Protein AF-A0A7R9B6N9-F1 (afdb_monomer_lite)

InterPro domains:
  IPR001611 Leucine-rich repeat [PF13855] (3-59)
  IPR001611 Leucine-rich repeat [PS51450] (25-46)
  IPR003591 Leucine-rich repeat, typical subtype [SM00369] (23-45)
  IPR003591 Leucine-rich repeat, typical subtype [SM00369] (46-69)
  IPR032675 Leucine-rich repeat domain superfamily [G3DSA:3.80.10.10] (3-130)
  IPR050328 Multifunctional Developmental and Immune Receptor [PTHR24373] (4-128)

Organism: Timema shepardi (NCBI:txid629360)

pLDDT: mean 91.37, std 6.56, range [52.19, 98.38]

Secondary structure (DSSP, 8-state):
--EEEE--SS--S---GGGGTT-TTEEEEE--SS--SS--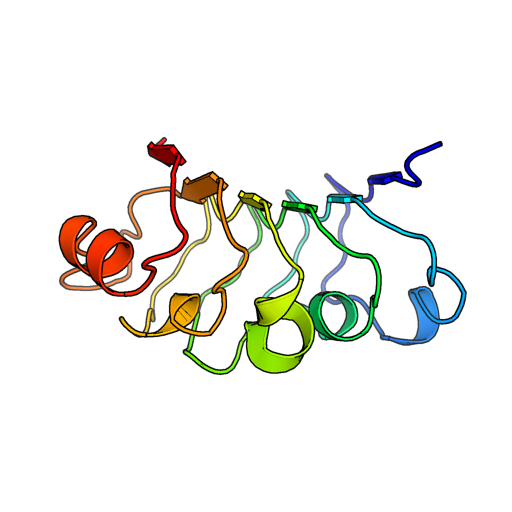THHHH-TT--EEE-TT----EE-TTTTTTTTTT-SEEEETT---SEE-TTTTTT-TT--EEEE---TTSTT--HHHHHHH-TT--EEEE-

Foldseek 3Di:
DAAEDEPAQEADCADDLVVCPPVQRHAYYEHAHYADQAQHCNLLPRPNHAEYEHAHYQHAEADLCRNQSNQCRYQYYEHAHHQHLYYDLLRNLSNQNHAEYEYEPNPNHPPDDVVSNCVSHVNYNYYHYD

Radius of gyration: 13.69 Å; chains: 1; bounding box: 29×33×34 Å

Sequence (130 aa):
MTMSLDLSHNYFPDMPLEMTVNMTSLRRLDLSYNELSTVPMVAQSLPQLRELSLAGNPITSLTNTTMIGGAQRLKELDIRQLPLNFFETGAFSKMTSLRTLHLSPFKGVRHFNIPQVILSNSGLRQLHVE

Structure (mmCIF, N/CA/C/O backbone):
data_AF-A0A7R9B6N9-F1
#
_entry.id   AF-A0A7R9B6N9-F1
#
loop_
_atom_site.group_PDB
_atom_site.id
_atom_site.type_symbol
_atom_site.label_atom_id
_atom_site.label_alt_id
_atom_site.label_comp_id
_atom_site.label_asym_id
_atom_site.label_entity_id
_atom_site.label_seq_id
_atom_site.pdbx_PDB_ins_code
_atom_site.Cartn_x
_atom_site.Cartn_y
_atom_site.Cartn_z
_atom_site.occupancy
_atom_site.B_iso_or_equiv
_atom_site.auth_seq_id
_atom_site.auth_comp_id
_atom_site.auth_asym_id
_atom_site.auth_atom_id
_atom_site.pdbx_PDB_model_num
ATOM 1 N N . MET A 1 1 ? -19.802 11.394 -10.158 1.00 52.19 1 MET A N 1
ATOM 2 C CA . MET A 1 1 ? -19.067 10.390 -10.960 1.00 52.19 1 MET A CA 1
ATOM 3 C C . MET A 1 1 ? -17.765 10.056 -10.242 1.00 52.19 1 MET A C 1
ATOM 5 O O . MET A 1 1 ? -17.073 10.974 -9.821 1.00 52.19 1 MET A O 1
ATOM 9 N N . THR A 1 2 ? -17.462 8.779 -10.008 1.00 66.75 2 THR A N 1
ATOM 10 C CA . THR A 1 2 ? -16.191 8.337 -9.404 1.00 66.75 2 THR A CA 1
ATOM 11 C C . THR A 1 2 ? -15.172 8.073 -10.508 1.00 66.75 2 THR A C 1
ATOM 13 O O . THR A 1 2 ? -15.338 7.123 -11.269 1.00 66.75 2 THR A O 1
ATOM 16 N N . MET A 1 3 ? -14.132 8.903 -10.608 1.00 91.69 3 MET A N 1
ATOM 17 C CA . MET A 1 3 ? -13.071 8.712 -11.599 1.00 91.69 3 MET A CA 1
ATOM 18 C C . MET A 1 3 ? -12.208 7.512 -11.193 1.00 91.69 3 MET A C 1
ATOM 20 O O . MET A 1 3 ? -11.703 7.464 -10.068 1.00 91.69 3 MET A O 1
ATOM 24 N N . SER A 1 4 ? -12.111 6.534 -12.090 1.00 95.12 4 SER A N 1
ATOM 25 C CA . SER A 1 4 ? -11.375 5.280 -11.902 1.00 95.12 4 SER A CA 1
ATOM 26 C C . SER A 1 4 ? -10.409 5.117 -13.064 1.00 95.12 4 SER A C 1
ATOM 28 O O . SER A 1 4 ? -10.766 5.466 -14.188 1.00 95.12 4 SER A O 1
ATOM 30 N N . LEU A 1 5 ? -9.215 4.613 -12.784 1.00 94.12 5 LEU A N 1
ATOM 31 C CA . LEU A 1 5 ? -8.198 4.324 -13.780 1.00 94.12 5 LEU A CA 1
ATOM 32 C C . LEU A 1 5 ? -7.720 2.895 -13.560 1.00 94.12 5 LEU A C 1
ATOM 34 O O . LEU A 1 5 ? -7.313 2.544 -12.453 1.00 94.12 5 LEU A O 1
ATOM 38 N N . ASP A 1 6 ? -7.799 2.107 -14.620 1.00 96.19 6 ASP A N 1
ATOM 39 C CA . ASP A 1 6 ? -7.331 0.732 -14.664 1.00 96.19 6 ASP A CA 1
ATOM 40 C C . ASP A 1 6 ? -6.068 0.682 -15.525 1.00 96.19 6 ASP A C 1
ATOM 42 O O . ASP A 1 6 ? -6.092 1.062 -16.698 1.00 96.19 6 ASP A O 1
ATOM 46 N N . LEU A 1 7 ? -4.960 0.292 -14.903 1.00 95.19 7 LEU A N 1
ATOM 47 C CA . LEU A 1 7 ? -3.666 0.034 -15.532 1.00 95.19 7 LEU A CA 1
ATOM 48 C C . LEU A 1 7 ? -3.195 -1.391 -15.210 1.00 95.19 7 LEU A C 1
ATOM 50 O O . LEU A 1 7 ? -1.998 -1.682 -15.293 1.00 95.19 7 LEU A O 1
ATOM 54 N N . SER A 1 8 ? -4.113 -2.273 -14.815 1.00 97.62 8 SER A N 1
ATOM 55 C CA . SER A 1 8 ? -3.792 -3.656 -14.490 1.00 97.62 8 SER A CA 1
ATOM 56 C C . SER A 1 8 ? -3.270 -4.421 -15.709 1.00 97.62 8 SER A C 1
ATOM 58 O O . SER A 1 8 ? -3.529 -4.037 -16.852 1.00 97.62 8 SER A O 1
ATOM 60 N N . HIS A 1 9 ? -2.514 -5.496 -15.473 1.00 97.75 9 HIS A N 1
ATOM 61 C CA . HIS A 1 9 ? -1.995 -6.378 -16.529 1.00 97.75 9 HIS A CA 1
ATOM 62 C C . HIS A 1 9 ? -1.136 -5.659 -17.581 1.00 97.75 9 HIS A C 1
ATOM 64 O O . HIS A 1 9 ? -1.247 -5.914 -18.782 1.00 97.75 9 HIS A O 1
ATOM 70 N N . ASN A 1 10 ? -0.266 -4.763 -17.123 1.00 95.56 10 ASN A N 1
ATOM 71 C CA . ASN A 1 10 ? 0.744 -4.116 -17.955 1.00 95.56 10 ASN A CA 1
ATOM 72 C C . ASN A 1 10 ? 2.154 -4.522 -17.489 1.00 95.56 10 ASN A C 1
ATOM 74 O O . ASN A 1 10 ? 2.330 -5.410 -16.660 1.00 95.56 10 ASN A O 1
ATOM 78 N N . TYR A 1 11 ? 3.173 -3.878 -18.054 1.00 94.00 11 TYR A N 1
ATOM 79 C CA . TYR A 1 11 ? 4.584 -4.143 -17.762 1.00 94.00 11 TYR A CA 1
ATOM 80 C C . TYR A 1 11 ? 5.246 -2.941 -17.087 1.00 94.00 11 TYR A C 1
ATOM 82 O O . TYR A 1 11 ? 6.387 -2.613 -17.397 1.00 94.00 11 TYR A O 1
ATOM 90 N N . PHE A 1 12 ? 4.519 -2.203 -16.239 1.00 91.44 12 PHE A N 1
ATOM 91 C CA . PHE A 1 12 ? 5.089 -1.027 -15.580 1.00 91.44 12 PHE A CA 1
ATOM 92 C C . PHE A 1 12 ? 6.079 -1.460 -14.485 1.00 91.44 12 PHE A C 1
ATOM 94 O O . PHE A 1 12 ? 5.639 -2.052 -13.496 1.00 91.44 12 PHE A O 1
ATOM 101 N N . PRO A 1 13 ? 7.389 -1.154 -14.610 1.00 90.38 13 PRO A N 1
ATOM 102 C CA . PRO A 1 13 ? 8.358 -1.434 -13.549 1.00 90.38 13 PRO A CA 1
ATOM 103 C C . PRO A 1 13 ? 8.276 -0.403 -12.411 1.00 90.38 13 PRO A C 1
ATOM 105 O O . PRO A 1 13 ? 8.682 -0.675 -11.281 1.00 90.38 13 PRO A O 1
ATOM 108 N N . ASP A 1 14 ? 7.752 0.785 -12.720 1.00 88.06 14 ASP A N 1
ATOM 109 C CA . ASP A 1 14 ? 7.478 1.885 -11.801 1.00 88.06 14 ASP A CA 1
ATOM 110 C C . ASP A 1 14 ? 6.374 2.787 -12.389 1.00 88.06 14 ASP A C 1
ATOM 112 O O . ASP A 1 14 ? 6.049 2.703 -13.578 1.00 88.06 14 ASP A O 1
ATOM 116 N N . MET A 1 15 ? 5.816 3.672 -11.564 1.00 84.75 15 MET A N 1
ATOM 117 C CA . MET A 1 15 ? 4.914 4.741 -11.979 1.00 84.75 15 MET A CA 1
ATOM 118 C C . MET A 1 15 ? 5.452 6.115 -11.562 1.00 84.75 15 MET A C 1
ATOM 120 O O . MET A 1 15 ? 5.250 6.531 -10.412 1.00 84.75 15 MET A O 1
ATOM 124 N N . PRO A 1 16 ? 6.085 6.854 -12.491 1.00 80.19 16 PRO A N 1
ATOM 125 C CA . PRO A 1 16 ? 6.591 8.191 -12.215 1.00 80.19 16 PRO A CA 1
ATOM 126 C C . PRO A 1 16 ? 5.461 9.167 -11.852 1.00 80.19 16 PRO A C 1
ATOM 128 O O . PRO A 1 16 ? 4.340 9.087 -12.368 1.00 80.19 16 PRO A O 1
ATOM 131 N N . LEU A 1 17 ? 5.756 10.115 -10.957 1.00 80.19 17 LEU A N 1
ATOM 132 C CA . LEU A 1 17 ? 4.785 11.090 -10.438 1.00 80.19 17 LEU A CA 1
ATOM 133 C C . LEU A 1 17 ? 4.128 11.910 -11.557 1.00 80.19 17 LEU A C 1
ATOM 135 O O . LEU A 1 17 ? 2.940 12.237 -11.479 1.00 80.19 17 LEU A O 1
ATOM 139 N N . GLU A 1 18 ? 4.889 12.188 -12.614 1.00 83.12 18 GLU A N 1
ATOM 140 C CA . GLU A 1 18 ? 4.503 12.960 -13.790 1.00 83.12 18 GLU A CA 1
ATOM 141 C C . GLU A 1 18 ? 3.257 12.388 -14.477 1.00 83.12 18 GLU A C 1
ATOM 143 O O . GLU A 1 18 ? 2.418 13.151 -14.957 1.00 83.12 18 GLU A O 1
ATOM 148 N N . MET A 1 19 ? 3.069 11.061 -14.451 1.00 77.44 19 MET A N 1
ATOM 149 C CA . MET A 1 19 ? 1.900 10.404 -15.052 1.00 77.44 19 MET A CA 1
ATOM 150 C C . MET A 1 19 ? 0.580 10.801 -14.387 1.00 77.44 19 MET A C 1
ATOM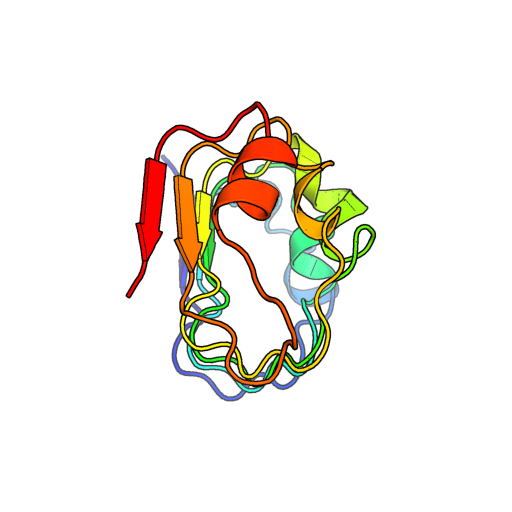 152 O O . MET A 1 19 ? -0.486 10.593 -14.960 1.00 77.44 19 MET A O 1
ATOM 156 N N . THR A 1 20 ? 0.629 11.380 -13.186 1.00 76.50 20 THR A N 1
ATOM 157 C CA . THR A 1 20 ? -0.562 11.617 -12.357 1.00 76.50 20 THR A CA 1
ATOM 158 C C . THR A 1 20 ? -0.787 13.058 -11.948 1.00 76.50 20 THR A C 1
ATOM 160 O O . THR A 1 20 ? -1.750 13.345 -11.236 1.00 76.50 20 THR A O 1
ATOM 163 N N . VAL A 1 21 ? 0.023 13.982 -12.471 1.00 79.75 21 VAL A N 1
ATOM 164 C CA . VAL A 1 21 ? -0.052 15.426 -12.186 1.00 79.75 21 VAL A CA 1
ATOM 165 C C . VAL A 1 21 ? -1.473 15.977 -12.364 1.00 79.75 21 VAL A C 1
ATOM 167 O O . VAL A 1 21 ? -1.921 16.804 -11.574 1.00 79.75 21 VAL A O 1
ATOM 170 N N . ASN A 1 22 ? -2.226 15.451 -13.335 1.00 83.38 22 ASN A N 1
ATOM 171 C CA . ASN A 1 22 ? -3.587 15.901 -13.640 1.00 83.38 22 ASN A CA 1
ATOM 172 C C . ASN A 1 22 ? -4.694 14.968 -13.118 1.00 83.38 22 ASN A C 1
ATOM 174 O O . ASN A 1 22 ? -5.877 15.234 -13.317 1.00 83.38 22 ASN A O 1
ATOM 178 N N . MET A 1 23 ? -4.349 13.890 -12.413 1.00 88.31 23 MET A N 1
ATOM 179 C CA . MET A 1 23 ? -5.304 12.895 -11.906 1.00 88.31 23 MET A CA 1
ATOM 180 C C . MET A 1 23 ? -5.864 13.270 -10.522 1.00 88.31 23 MET A C 1
ATOM 182 O O . MET A 1 23 ? -6.176 12.414 -9.697 1.00 88.31 23 MET A O 1
ATOM 186 N N . THR A 1 24 ? -6.036 14.565 -10.245 1.00 89.06 24 THR A N 1
ATOM 187 C CA . THR A 1 24 ? -6.393 15.091 -8.911 1.00 89.06 24 THR A CA 1
ATOM 188 C C . THR A 1 24 ? -7.767 14.642 -8.404 1.00 89.06 24 THR A C 1
ATOM 190 O O . THR A 1 24 ? -8.010 14.634 -7.197 1.00 89.06 24 THR A O 1
ATOM 193 N N . SER A 1 25 ? -8.661 14.240 -9.310 1.00 93.06 25 SER A N 1
ATOM 194 C CA . SER A 1 25 ? -10.003 13.730 -8.992 1.00 93.06 25 SER A CA 1
ATOM 195 C C . SER A 1 25 ? -10.092 12.199 -8.948 1.00 93.06 25 SER A C 1
ATOM 197 O O . SER A 1 25 ? -11.176 11.664 -8.692 1.00 93.06 25 SER A O 1
ATOM 199 N N . LEU A 1 26 ? -8.984 11.488 -9.197 1.00 94.12 26 LEU A N 1
ATOM 200 C CA . LEU A 1 26 ? -8.957 10.030 -9.235 1.00 94.12 26 LEU A CA 1
ATOM 201 C C . LEU A 1 26 ? -9.268 9.440 -7.856 1.00 94.12 26 LEU A C 1
ATOM 203 O O . LEU A 1 26 ? -8.674 9.826 -6.849 1.00 94.12 26 LEU A O 1
ATOM 207 N N . ARG A 1 27 ? -10.222 8.505 -7.813 1.00 96.12 27 ARG A N 1
ATOM 208 C CA . ARG A 1 27 ? -10.664 7.831 -6.581 1.00 96.12 27 ARG A CA 1
ATOM 209 C C . ARG A 1 27 ? -10.245 6.373 -6.521 1.00 96.12 27 ARG A C 1
ATOM 211 O O . ARG A 1 27 ? -10.062 5.870 -5.415 1.00 96.12 27 ARG A O 1
ATOM 218 N N . ARG A 1 28 ? -10.091 5.725 -7.675 1.00 96.69 28 ARG A N 1
ATOM 219 C CA . ARG A 1 28 ? -9.689 4.323 -7.781 1.00 96.69 28 ARG A CA 1
ATOM 220 C C . ARG A 1 28 ? -8.553 4.178 -8.772 1.00 96.69 28 ARG A C 1
ATOM 222 O O . ARG A 1 28 ? -8.644 4.738 -9.866 1.00 96.69 28 ARG A O 1
ATOM 229 N N . LEU A 1 29 ? -7.527 3.446 -8.367 1.00 95.50 29 LEU A N 1
ATOM 230 C CA . LEU A 1 29 ? -6.372 3.130 -9.189 1.00 95.50 29 LEU A CA 1
ATOM 231 C C . LEU A 1 29 ? -6.091 1.632 -9.089 1.00 95.50 29 LEU A C 1
ATOM 233 O O . LEU A 1 29 ? -5.807 1.134 -7.999 1.00 95.50 29 LEU A O 1
ATOM 237 N N . ASP A 1 30 ? -6.171 0.934 -10.216 1.00 97.38 30 ASP A N 1
ATOM 238 C CA . ASP A 1 30 ? -5.779 -0.470 -10.308 1.00 97.38 30 ASP A CA 1
ATOM 239 C C . ASP A 1 30 ? -4.418 -0.589 -10.997 1.00 97.38 30 ASP A C 1
ATOM 241 O O . ASP A 1 30 ? -4.282 -0.215 -12.161 1.00 97.38 30 ASP A O 1
ATOM 245 N N . LEU A 1 31 ? -3.415 -1.066 -10.256 1.00 96.81 31 LEU A N 1
ATOM 246 C CA . LEU A 1 31 ? -2.060 -1.355 -10.737 1.00 96.81 31 LEU A CA 1
ATOM 247 C C . LEU A 1 31 ? -1.729 -2.843 -10.633 1.00 96.81 31 LEU A C 1
ATOM 249 O O . LEU A 1 31 ? -0.553 -3.214 -10.658 1.00 96.81 31 LEU A O 1
ATOM 253 N N . SER A 1 32 ? -2.729 -3.702 -10.451 1.00 98.38 32 SER A N 1
ATOM 254 C CA . SER A 1 32 ? -2.498 -5.130 -10.263 1.00 98.38 32 SER A CA 1
ATOM 255 C C . SER A 1 32 ? -1.817 -5.771 -11.472 1.00 98.38 32 SER A C 1
ATOM 257 O O . SER A 1 32 ? -1.942 -5.304 -12.602 1.00 98.38 32 SER A O 1
ATOM 259 N N . TYR A 1 33 ? -1.061 -6.838 -11.227 1.00 98.12 33 TYR A N 1
ATOM 260 C CA . TYR A 1 33 ? -0.363 -7.608 -12.255 1.00 98.12 33 TYR A CA 1
ATOM 261 C C . TYR A 1 33 ? 0.511 -6.731 -13.169 1.00 98.12 33 TYR A C 1
ATOM 263 O O . TYR A 1 33 ? 0.395 -6.778 -14.390 1.00 98.12 33 TYR A O 1
ATOM 271 N N . ASN A 1 34 ? 1.365 -5.913 -12.552 1.00 97.56 34 ASN A N 1
ATOM 272 C CA . ASN A 1 34 ? 2.443 -5.170 -13.202 1.00 97.56 34 ASN A CA 1
ATOM 273 C C . ASN A 1 34 ? 3.812 -5.690 -12.714 1.00 97.56 34 ASN A C 1
ATOM 275 O O . ASN A 1 34 ? 3.904 -6.732 -12.062 1.00 97.56 34 ASN A O 1
ATOM 279 N N . GLU A 1 35 ? 4.891 -4.963 -13.011 1.00 97.38 35 GLU A N 1
ATOM 280 C CA . GLU A 1 35 ? 6.260 -5.296 -12.599 1.00 97.38 35 GLU A CA 1
ATOM 281 C C . GLU A 1 35 ? 6.762 -4.403 -11.447 1.00 97.38 35 GLU A C 1
ATOM 283 O O . GLU A 1 35 ? 7.967 -4.223 -11.257 1.00 97.38 35 GLU A O 1
ATOM 288 N N . LEU A 1 36 ? 5.847 -3.849 -10.641 1.00 96.38 36 LEU A N 1
ATOM 289 C CA . LEU A 1 36 ? 6.190 -2.936 -9.551 1.00 96.38 36 LEU A CA 1
ATOM 290 C C . LEU A 1 36 ? 6.962 -3.672 -8.447 1.00 96.38 36 LEU A C 1
ATOM 292 O O . LEU A 1 36 ? 6.413 -4.486 -7.706 1.00 96.38 36 LEU A O 1
ATOM 296 N N . SER A 1 37 ? 8.247 -3.360 -8.301 1.00 94.75 37 SER A N 1
ATOM 297 C CA . SER A 1 37 ? 9.099 -3.923 -7.237 1.00 94.75 37 SER A CA 1
ATOM 298 C C . SER A 1 37 ? 8.913 -3.237 -5.876 1.00 94.75 37 SER A C 1
ATOM 300 O O . SER A 1 37 ? 9.275 -3.784 -4.830 1.00 94.75 37 SER A O 1
ATOM 302 N N . THR A 1 38 ? 8.326 -2.039 -5.875 1.00 93.00 38 THR A N 1
ATOM 303 C CA . THR A 1 38 ? 7.978 -1.257 -4.684 1.00 93.00 38 THR A CA 1
ATOM 304 C C . THR A 1 38 ? 6.617 -0.593 -4.878 1.00 93.00 38 THR A C 1
ATOM 306 O O . THR A 1 38 ? 6.094 -0.547 -5.990 1.00 93.00 38 THR A O 1
ATOM 309 N N . VAL A 1 39 ? 6.017 -0.082 -3.800 1.00 92.44 39 VAL A N 1
ATOM 310 C CA . VAL A 1 39 ? 4.787 0.707 -3.932 1.00 92.44 39 VAL A CA 1
ATOM 311 C C . VAL A 1 39 ? 5.127 2.068 -4.546 1.00 92.44 39 VAL A C 1
ATOM 313 O O . VAL A 1 39 ? 5.905 2.813 -3.943 1.00 92.44 39 VAL A O 1
ATOM 316 N N . PRO A 1 40 ? 4.549 2.427 -5.703 1.00 89.75 40 PRO A N 1
ATOM 317 C CA . PRO A 1 40 ? 4.965 3.623 -6.414 1.00 89.75 40 PRO A CA 1
ATOM 318 C C . PRO A 1 40 ? 4.534 4.901 -5.686 1.00 89.75 40 PRO A C 1
ATOM 320 O O . PRO A 1 40 ? 3.462 4.977 -5.075 1.00 89.75 40 PRO A O 1
ATOM 323 N N . MET A 1 41 ? 5.354 5.950 -5.800 1.00 85.06 41 MET A N 1
ATOM 324 C CA . MET A 1 41 ? 5.133 7.250 -5.144 1.00 85.06 41 MET A CA 1
ATOM 325 C C . MET A 1 41 ? 3.790 7.895 -5.513 1.00 85.06 41 MET A C 1
ATOM 327 O O . MET A 1 41 ? 3.215 8.638 -4.718 1.00 85.06 41 MET A O 1
ATOM 331 N N . VAL A 1 42 ? 3.248 7.570 -6.686 1.00 84.50 42 VAL A N 1
ATOM 332 C CA . VAL A 1 42 ? 1.911 7.983 -7.134 1.00 84.50 42 VAL A CA 1
ATOM 333 C C . VAL A 1 42 ? 0.796 7.667 -6.131 1.00 84.50 42 VAL A C 1
ATOM 335 O O . VAL A 1 42 ? -0.109 8.476 -5.917 1.00 84.50 42 VAL A O 1
ATOM 338 N N . ALA A 1 43 ? 0.872 6.520 -5.449 1.00 83.81 43 ALA A N 1
ATOM 339 C CA . ALA A 1 43 ? -0.117 6.125 -4.449 1.00 83.81 43 ALA A CA 1
ATOM 340 C C . ALA A 1 43 ? -0.149 7.093 -3.250 1.00 83.81 43 ALA A C 1
ATOM 342 O O . ALA A 1 43 ? -1.111 7.116 -2.478 1.00 83.81 43 ALA A O 1
ATOM 343 N N . GLN A 1 44 ? 0.897 7.912 -3.102 1.00 85.12 44 GLN A N 1
ATOM 344 C CA . GLN A 1 44 ? 1.049 8.913 -2.056 1.00 85.12 44 GLN A CA 1
ATOM 345 C C . GLN A 1 44 ? 0.666 10.330 -2.510 1.00 85.12 44 GLN A C 1
ATOM 347 O O . GLN A 1 44 ? 0.336 11.158 -1.660 1.00 85.12 44 GLN A O 1
ATOM 35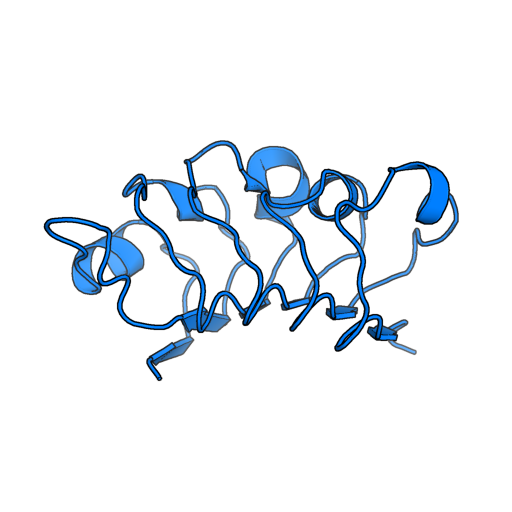2 N N . SER A 1 45 ? 0.690 10.620 -3.817 1.00 86.56 45 SER A N 1
ATOM 353 C CA . SER A 1 45 ? 0.470 11.967 -4.367 1.00 86.56 45 SER A CA 1
ATOM 354 C C . SER A 1 45 ? -0.984 12.256 -4.750 1.00 86.56 45 SER A C 1
ATOM 356 O O . SER A 1 45 ? -1.375 13.421 -4.820 1.00 86.56 45 SER A O 1
ATOM 358 N N . LEU A 1 46 ? -1.808 11.225 -4.962 1.00 91.44 46 LEU A N 1
ATOM 359 C CA . LEU A 1 46 ? -3.198 11.367 -5.403 1.00 91.44 46 LEU A CA 1
ATOM 360 C C . LEU A 1 46 ? -4.141 11.767 -4.242 1.00 91.44 46 LEU A C 1
ATOM 362 O O . LEU A 1 46 ? -4.478 10.939 -3.389 1.00 91.44 46 LEU A O 1
ATOM 366 N N . PRO A 1 47 ? -4.649 13.016 -4.193 1.00 91.25 47 PRO A N 1
ATOM 367 C CA . PRO A 1 47 ? -5.311 13.553 -2.998 1.00 91.25 47 PRO A CA 1
ATOM 368 C C . PRO A 1 47 ? -6.705 12.956 -2.741 1.00 91.25 47 PRO A C 1
ATOM 370 O O . PRO A 1 47 ? -7.182 12.919 -1.599 1.00 91.25 47 PRO A O 1
ATOM 373 N N . GLN A 1 48 ? -7.376 12.487 -3.793 1.00 93.94 48 GLN A N 1
ATOM 374 C CA . GLN A 1 48 ? -8.725 11.925 -3.721 1.00 93.94 48 GLN A CA 1
ATOM 375 C C . GLN A 1 48 ? -8.752 10.397 -3.785 1.00 93.94 48 GLN A C 1
ATOM 377 O O . GLN A 1 48 ? -9.844 9.831 -3.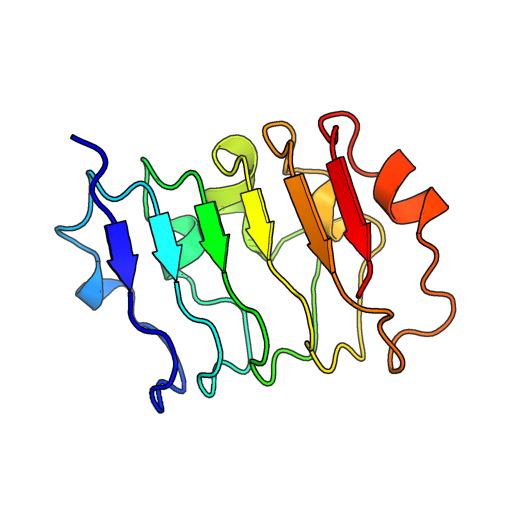710 1.00 93.94 48 GLN A O 1
ATOM 382 N N . LEU A 1 49 ? -7.592 9.731 -3.844 1.00 94.81 49 LEU A N 1
ATOM 383 C CA . LEU A 1 49 ? -7.525 8.276 -3.929 1.00 94.81 49 LEU A CA 1
ATOM 384 C C . LEU A 1 49 ? -8.170 7.638 -2.692 1.00 94.81 49 LEU A C 1
ATOM 386 O O . LEU A 1 49 ? -7.976 8.089 -1.555 1.00 94.81 49 LEU A O 1
ATOM 390 N N . ARG A 1 50 ? -9.007 6.628 -2.924 1.00 96.81 50 ARG A N 1
ATOM 391 C CA . ARG A 1 50 ? -9.739 5.875 -1.898 1.00 96.81 50 ARG A CA 1
ATOM 392 C C . ARG A 1 50 ? -9.531 4.375 -2.034 1.00 96.81 50 ARG A C 1
ATOM 394 O O . ARG A 1 50 ? -9.573 3.703 -1.011 1.00 96.81 50 ARG A O 1
ATOM 401 N N . GLU A 1 51 ? -9.297 3.881 -3.239 1.00 97.62 51 GLU A N 1
ATOM 402 C CA . GLU A 1 51 ? -9.138 2.454 -3.506 1.00 97.62 51 GLU A CA 1
ATOM 403 C C . GLU A 1 51 ? -7.889 2.259 -4.364 1.00 97.62 51 GLU A C 1
ATOM 405 O O . GLU A 1 51 ? -7.693 2.978 -5.351 1.00 97.62 51 GLU A O 1
ATOM 410 N N . LEU A 1 52 ? -7.034 1.331 -3.945 1.00 97.06 52 LEU A N 1
ATOM 411 C CA . LEU A 1 52 ? -5.783 1.004 -4.615 1.00 97.06 52 LEU A CA 1
ATOM 412 C C . LEU A 1 52 ? -5.621 -0.511 -4.683 1.00 97.06 52 LEU A C 1
ATOM 414 O O . LEU A 1 52 ? -5.675 -1.175 -3.647 1.00 97.06 52 LEU A O 1
ATOM 418 N N . SER A 1 53 ? -5.352 -1.028 -5.877 1.00 98.00 53 SER A N 1
ATOM 419 C CA . SER A 1 53 ? -4.929 -2.413 -6.066 1.00 98.00 53 SER A CA 1
ATOM 420 C C . SER A 1 53 ? -3.474 -2.474 -6.515 1.00 98.00 53 SER A C 1
ATOM 422 O O . SER A 1 53 ? -3.075 -1.794 -7.457 1.00 98.00 53 SER A O 1
ATOM 424 N N . LEU A 1 54 ? -2.683 -3.279 -5.809 1.00 97.50 54 LEU A N 1
ATOM 425 C CA . LEU A 1 54 ? -1.287 -3.607 -6.105 1.00 97.50 54 LEU A CA 1
ATOM 426 C C . LEU A 1 54 ? -1.103 -5.120 -6.269 1.00 97.50 54 LEU A C 1
ATOM 428 O O . LEU A 1 54 ? 0.032 -5.594 -6.313 1.00 97.50 54 LEU A O 1
ATOM 432 N N . ALA A 1 55 ? -2.196 -5.883 -6.325 1.00 98.19 55 ALA A N 1
ATOM 433 C CA . ALA A 1 55 ? -2.152 -7.336 -6.305 1.00 98.19 55 ALA A CA 1
ATOM 434 C C . ALA A 1 55 ? -1.254 -7.909 -7.411 1.00 98.19 55 ALA A C 1
ATOM 436 O O . ALA A 1 55 ? -1.178 -7.353 -8.502 1.00 98.19 55 ALA A O 1
ATOM 437 N N . GLY A 1 56 ? -0.558 -9.011 -7.136 1.00 97.50 56 GLY A N 1
ATOM 438 C CA . GLY A 1 56 ? 0.236 -9.714 -8.151 1.00 97.50 56 GLY A CA 1
ATOM 439 C C . GLY A 1 56 ? 1.454 -8.947 -8.686 1.00 97.50 56 GLY A C 1
ATOM 440 O O . GLY A 1 56 ? 1.980 -9.313 -9.732 1.00 97.50 56 GLY A O 1
ATOM 441 N N . ASN A 1 57 ? 1.911 -7.899 -7.996 1.00 98.19 57 ASN A N 1
ATOM 442 C CA . ASN A 1 57 ? 3.174 -7.224 -8.303 1.00 98.19 57 ASN A CA 1
ATOM 443 C C . ASN A 1 57 ? 4.357 -7.857 -7.548 1.00 98.19 57 ASN A C 1
ATOM 445 O O . ASN A 1 57 ? 4.171 -8.378 -6.445 1.00 98.19 57 ASN A O 1
ATOM 449 N N . PRO A 1 58 ? 5.598 -7.754 -8.058 1.00 97.12 58 PRO A N 1
ATOM 450 C CA . PRO A 1 58 ? 6.801 -8.276 -7.406 1.00 97.12 58 PR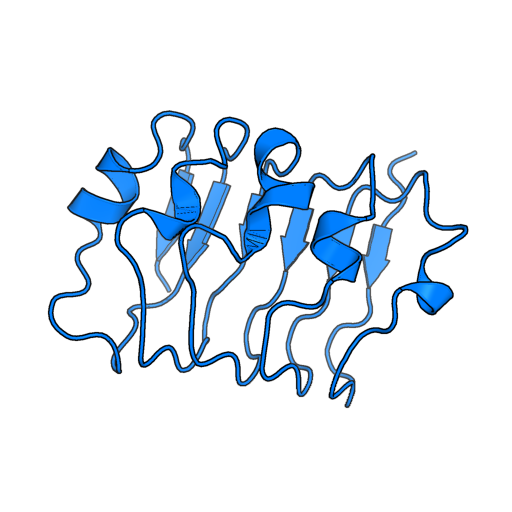O A CA 1
ATOM 451 C C . PRO A 1 58 ? 7.286 -7.429 -6.207 1.00 97.12 58 PRO A C 1
ATOM 453 O O . PRO A 1 58 ? 8.487 -7.326 -5.953 1.00 97.12 58 PRO A O 1
ATOM 456 N N . ILE A 1 59 ? 6.372 -6.838 -5.433 1.00 96.75 59 ILE A N 1
ATOM 457 C CA . ILE A 1 59 ? 6.702 -6.054 -4.238 1.00 96.75 59 ILE A CA 1
ATOM 458 C C . ILE A 1 59 ? 7.166 -7.000 -3.135 1.00 96.75 59 ILE A C 1
ATOM 460 O O . ILE A 1 59 ? 6.459 -7.934 -2.760 1.00 96.75 59 ILE A O 1
ATOM 464 N N . THR A 1 60 ? 8.351 -6.739 -2.584 1.00 96.12 60 THR A N 1
ATOM 465 C CA . THR A 1 60 ? 9.001 -7.631 -1.606 1.00 96.12 60 THR A CA 1
ATOM 466 C C . THR A 1 60 ? 9.022 -7.088 -0.175 1.00 96.12 60 THR A C 1
ATOM 468 O O . THR A 1 60 ? 9.357 -7.830 0.754 1.00 96.12 60 THR A O 1
ATOM 471 N N . SER A 1 61 ? 8.649 -5.821 0.027 1.00 94.69 61 SER A N 1
ATOM 472 C CA . SER A 1 61 ? 8.694 -5.157 1.332 1.00 94.69 61 SER A CA 1
ATOM 473 C C . SER A 1 61 ? 7.535 -4.184 1.540 1.00 94.69 61 SER A C 1
ATOM 475 O O . SER A 1 61 ? 7.248 -3.370 0.663 1.00 94.69 61 SER A O 1
ATOM 477 N N . LEU A 1 62 ? 6.915 -4.231 2.724 1.00 93.88 62 LEU A N 1
ATOM 478 C CA . LEU A 1 62 ? 6.009 -3.194 3.231 1.00 93.88 62 LEU A CA 1
ATOM 479 C C . LEU A 1 62 ? 6.459 -2.740 4.628 1.00 93.88 62 LEU A C 1
ATOM 481 O O . LEU A 1 62 ? 6.629 -3.554 5.537 1.00 93.88 62 LEU A O 1
ATOM 485 N N . THR A 1 63 ? 6.615 -1.432 4.805 1.00 92.88 63 THR A N 1
ATOM 486 C CA . THR A 1 63 ? 7.027 -0.775 6.053 1.00 92.88 63 THR A CA 1
ATOM 487 C C . THR A 1 63 ? 5.949 0.194 6.536 1.00 92.88 63 THR A C 1
ATOM 489 O O . THR A 1 63 ? 4.994 0.507 5.821 1.00 92.88 63 THR A O 1
ATOM 492 N N . ASN A 1 64 ? 6.113 0.738 7.741 1.00 88.75 64 ASN A N 1
ATOM 493 C CA . ASN A 1 64 ? 5.253 1.799 8.274 1.00 88.75 64 ASN A CA 1
ATOM 494 C C . ASN A 1 64 ? 5.325 3.129 7.484 1.00 88.75 64 ASN A C 1
ATOM 496 O O . ASN A 1 64 ? 4.468 3.998 7.670 1.00 88.75 64 ASN A O 1
ATOM 500 N N . THR A 1 65 ? 6.308 3.286 6.587 1.00 89.56 65 THR A N 1
ATOM 501 C CA . THR A 1 65 ? 6.492 4.467 5.731 1.00 89.56 65 THR A CA 1
ATOM 502 C C . THR A 1 65 ? 6.003 4.273 4.301 1.00 89.56 65 THR A C 1
ATOM 504 O O . THR A 1 65 ? 5.743 5.275 3.638 1.00 89.56 65 THR A O 1
ATOM 507 N N . THR A 1 66 ? 5.813 3.034 3.828 1.00 89.12 66 THR A N 1
ATOM 508 C CA . THR A 1 66 ? 5.479 2.732 2.423 1.00 89.12 66 THR A CA 1
ATOM 509 C C . THR A 1 66 ? 4.289 3.534 1.889 1.00 89.12 66 THR A C 1
ATOM 511 O O . THR A 1 66 ? 4.297 3.963 0.740 1.00 89.12 66 THR A O 1
ATOM 514 N N . MET A 1 67 ? 3.278 3.770 2.730 1.00 86.75 67 MET A N 1
ATOM 515 C CA . MET A 1 67 ? 2.034 4.444 2.345 1.00 86.75 67 MET A CA 1
ATOM 516 C C . MET A 1 67 ? 1.827 5.796 3.027 1.00 86.75 67 MET A C 1
ATOM 518 O O . MET A 1 67 ? 0.719 6.326 2.975 1.00 86.75 67 MET A O 1
ATOM 522 N N . ILE A 1 68 ? 2.841 6.376 3.679 1.00 85.06 68 ILE A N 1
ATOM 523 C CA . ILE A 1 68 ? 2.642 7.500 4.609 1.00 85.06 68 ILE A CA 1
ATOM 524 C C . ILE A 1 68 ? 1.916 8.700 3.980 1.00 85.06 68 ILE A C 1
ATOM 526 O O . ILE A 1 68 ? 1.009 9.255 4.605 1.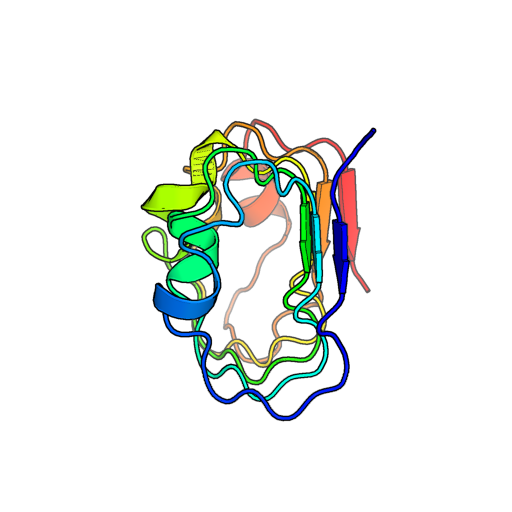00 85.06 68 ILE A O 1
ATOM 530 N N . GLY A 1 69 ? 2.225 9.050 2.726 1.00 84.12 69 GLY A N 1
ATOM 531 C CA . GLY A 1 69 ? 1.552 10.145 2.028 1.00 84.12 69 GLY A CA 1
ATOM 532 C C . GLY A 1 69 ? 0.114 9.827 1.601 1.00 84.12 69 GLY A C 1
ATOM 533 O O . GLY A 1 69 ? -0.704 10.732 1.520 1.00 84.12 69 GLY A O 1
ATOM 534 N N . GLY A 1 70 ? -0.264 8.563 1.402 1.00 83.44 70 GLY A N 1
ATOM 535 C CA . GLY A 1 70 ? -1.630 8.161 1.023 1.00 83.44 70 GLY A CA 1
ATOM 536 C C . GLY A 1 70 ? -2.493 7.657 2.189 1.00 83.44 70 GLY A C 1
ATOM 537 O O . GLY A 1 70 ? -3.720 7.587 2.084 1.00 83.44 70 GLY A O 1
ATOM 538 N N . ALA A 1 71 ? -1.872 7.321 3.320 1.00 86.00 71 ALA A N 1
ATOM 539 C CA . ALA A 1 71 ? -2.441 6.433 4.330 1.00 86.00 71 ALA A CA 1
ATOM 540 C C . ALA A 1 71 ? -3.771 6.918 4.928 1.00 86.00 71 ALA A C 1
ATOM 542 O O . ALA A 1 71 ? -4.707 6.139 5.085 1.00 86.00 71 ALA A O 1
ATOM 543 N N . GLN A 1 72 ? -3.897 8.213 5.220 1.00 90.06 72 GLN A N 1
ATOM 544 C CA . GLN A 1 72 ? -5.089 8.778 5.872 1.00 90.06 72 GLN A CA 1
ATOM 545 C C . GLN A 1 72 ? -6.325 8.840 4.953 1.00 90.06 72 GLN A C 1
ATOM 547 O O . GLN A 1 72 ? -7.418 9.183 5.405 1.00 90.06 72 GLN A O 1
ATOM 552 N N . ARG A 1 73 ? -6.170 8.547 3.658 1.00 93.75 73 ARG A N 1
ATOM 553 C CA . ARG A 1 73 ? -7.197 8.728 2.621 1.00 93.75 73 ARG A CA 1
ATOM 554 C C . ARG A 1 73 ? -7.777 7.409 2.124 1.00 93.75 73 ARG A C 1
ATOM 556 O O . ARG A 1 73 ? -8.979 7.347 1.854 1.00 93.75 73 ARG A O 1
ATOM 563 N N . LEU A 1 74 ? -6.933 6.389 1.992 1.00 95.44 74 LEU A N 1
ATOM 564 C CA . LEU A 1 74 ? -7.329 5.086 1.471 1.00 95.44 74 LEU A CA 1
ATOM 565 C C . LEU A 1 74 ? -8.358 4.414 2.380 1.00 95.44 74 LEU A C 1
ATOM 567 O O . LEU A 1 74 ? -8.249 4.437 3.604 1.00 95.44 74 LEU A O 1
ATOM 571 N N . LYS A 1 75 ? -9.370 3.835 1.742 1.00 97.00 75 LYS A N 1
ATOM 572 C CA . LYS A 1 75 ? -10.463 3.069 2.343 1.00 97.00 75 LYS A CA 1
ATOM 573 C C . LYS A 1 75 ? -10.379 1.597 1.973 1.00 97.00 75 LYS A C 1
ATOM 575 O O . LYS A 1 75 ? -10.786 0.767 2.782 1.00 97.00 75 LYS A O 1
ATOM 580 N N . GLU A 1 76 ? -9.827 1.296 0.805 1.00 97.88 76 GLU A N 1
ATOM 581 C CA . GLU A 1 76 ? -9.630 -0.062 0.321 1.00 97.88 76 GLU A CA 1
ATOM 582 C C . GLU A 1 76 ? -8.221 -0.232 -0.238 1.00 97.88 76 GLU A C 1
ATOM 584 O O . GLU A 1 76 ? -7.716 0.643 -0.950 1.00 97.88 76 GLU A O 1
ATOM 589 N N . LEU A 1 77 ? -7.588 -1.342 0.132 1.00 96.88 77 LEU A N 1
ATOM 590 C CA . LEU A 1 77 ? -6.269 -1.730 -0.341 1.00 96.88 77 LEU A CA 1
ATOM 591 C C . LEU A 1 77 ? -6.284 -3.217 -0.694 1.00 96.88 77 LEU A C 1
ATOM 593 O O . LEU A 1 77 ? -6.662 -4.043 0.138 1.00 96.88 77 LEU A O 1
ATOM 597 N N . ASP A 1 78 ? -5.827 -3.541 -1.898 1.00 98.19 78 ASP A N 1
ATOM 598 C CA . ASP A 1 78 ? -5.565 -4.912 -2.322 1.00 98.19 78 ASP A CA 1
ATOM 599 C C . ASP A 1 78 ? -4.064 -5.132 -2.526 1.00 98.19 78 ASP A C 1
ATOM 601 O O . ASP A 1 78 ? -3.420 -4.483 -3.351 1.00 98.19 78 ASP A O 1
ATOM 605 N N . ILE A 1 79 ? -3.512 -6.037 -1.724 1.00 96.44 79 ILE A N 1
ATOM 606 C CA . ILE A 1 79 ? -2.107 -6.459 -1.723 1.00 96.44 79 ILE A CA 1
ATOM 607 C C . ILE A 1 79 ? -2.003 -7.989 -1.751 1.00 96.44 79 ILE A C 1
ATOM 609 O O . ILE A 1 79 ? -1.064 -8.581 -1.207 1.00 96.44 79 ILE A O 1
ATOM 613 N N . ARG A 1 80 ? -2.998 -8.659 -2.341 1.00 97.44 80 ARG A N 1
ATOM 614 C CA . ARG A 1 80 ? -2.936 -10.102 -2.579 1.00 97.44 80 ARG A CA 1
ATOM 615 C C . ARG A 1 80 ? -1.758 -10.450 -3.482 1.00 97.44 80 ARG A C 1
ATOM 617 O O . ARG A 1 80 ? -1.308 -9.653 -4.302 1.00 97.44 80 ARG A O 1
ATOM 624 N N . GLN A 1 81 ? -1.256 -11.671 -3.332 1.00 96.19 81 GLN A N 1
ATOM 625 C CA . GLN A 1 81 ? -0.210 -12.230 -4.194 1.00 96.19 81 GLN A CA 1
ATOM 626 C C . GLN A 1 81 ? 1.091 -11.402 -4.279 1.00 96.19 81 GLN A C 1
ATOM 628 O O . GLN A 1 81 ? 1.823 -11.508 -5.259 1.00 96.19 81 GLN A O 1
ATOM 633 N N . LEU A 1 82 ? 1.417 -10.613 -3.251 1.00 96.31 82 LEU A N 1
ATOM 634 C CA . LEU A 1 82 ? 2.732 -9.981 -3.151 1.00 96.31 82 LEU A CA 1
ATOM 635 C C . LEU A 1 82 ? 3.766 -10.972 -2.584 1.00 96.31 82 LEU A C 1
ATOM 637 O O . LEU A 1 82 ? 3.512 -11.578 -1.535 1.00 96.31 82 LEU A O 1
ATOM 641 N N . PRO A 1 83 ? 4.953 -11.121 -3.201 1.00 96.00 83 PRO A N 1
ATOM 642 C CA . PRO A 1 83 ? 6.036 -11.960 -2.693 1.00 96.00 83 PRO A CA 1
ATOM 643 C C . PRO A 1 83 ? 6.805 -11.262 -1.555 1.00 96.00 83 PRO A C 1
ATOM 645 O O . PRO A 1 83 ? 8.029 -11.125 -1.598 1.00 96.00 83 PRO A O 1
ATOM 648 N N . LEU A 1 84 ? 6.089 -10.799 -0.523 1.00 94.94 84 LEU A N 1
ATOM 649 C CA . LEU A 1 84 ? 6.699 -10.101 0.606 1.00 94.94 84 LEU A CA 1
ATOM 650 C C . LEU A 1 84 ? 7.666 -11.021 1.357 1.00 94.94 84 LEU A C 1
ATOM 652 O O . LEU A 1 84 ? 7.296 -12.102 1.819 1.00 94.94 84 LEU A O 1
ATOM 656 N N . ASN A 1 85 ? 8.893 -10.533 1.522 1.00 93.94 85 ASN A N 1
ATOM 657 C CA . ASN A 1 85 ? 9.933 -11.114 2.370 1.00 93.94 85 ASN A CA 1
ATOM 658 C C . ASN A 1 85 ? 10.141 -10.284 3.642 1.00 93.94 85 ASN A C 1
ATOM 660 O O . ASN A 1 85 ? 10.636 -10.785 4.649 1.00 93.94 85 ASN A O 1
ATOM 664 N N . PHE A 1 86 ? 9.741 -9.012 3.603 1.00 93.88 86 PHE A N 1
ATOM 665 C CA . PHE A 1 86 ? 9.774 -8.108 4.739 1.00 93.88 86 PHE A CA 1
ATOM 666 C C . PHE A 1 86 ? 8.407 -7.453 4.938 1.00 93.88 86 PHE A C 1
ATOM 668 O O . PHE A 1 86 ? 7.800 -6.933 4.004 1.00 93.88 86 PHE A O 1
ATOM 675 N N . PHE A 1 87 ? 7.923 -7.473 6.173 1.00 93.25 87 PHE A N 1
ATOM 676 C CA . PHE A 1 87 ? 6.683 -6.818 6.559 1.00 93.25 87 PHE A CA 1
ATOM 677 C C . PHE A 1 87 ? 6.841 -6.276 7.971 1.00 93.25 87 PHE A C 1
ATOM 679 O O . PHE A 1 87 ? 7.073 -7.029 8.918 1.00 93.25 87 PHE A O 1
ATOM 686 N N . GLU A 1 88 ? 6.721 -4.964 8.113 1.00 91.38 88 GLU A N 1
ATOM 687 C CA . GLU A 1 88 ? 6.694 -4.333 9.421 1.00 91.38 88 GLU A CA 1
ATOM 688 C C . GLU A 1 88 ? 5.277 -4.403 9.999 1.00 91.38 88 GLU A C 1
ATOM 690 O O . GLU A 1 88 ? 4.317 -3.984 9.356 1.00 91.38 88 GLU A O 1
ATOM 695 N N . THR A 1 89 ? 5.130 -4.858 11.246 1.00 82.62 89 THR A N 1
ATOM 696 C CA . THR A 1 89 ? 3.822 -4.984 11.919 1.00 82.62 89 THR A CA 1
ATOM 697 C C . THR A 1 89 ? 2.991 -3.694 11.869 1.00 82.62 89 THR A C 1
ATOM 699 O O . THR A 1 89 ? 1.762 -3.732 11.784 1.00 82.62 89 THR A O 1
ATOM 702 N N . GLY A 1 90 ? 3.666 -2.540 11.885 1.00 87.75 90 GLY A N 1
ATOM 703 C CA . GLY A 1 90 ? 3.068 -1.210 11.813 1.00 87.75 90 GLY A CA 1
ATOM 704 C C . GLY A 1 90 ? 2.749 -0.693 10.405 1.00 87.75 90 GLY A C 1
ATOM 705 O O . GLY A 1 90 ? 2.336 0.464 10.308 1.00 87.75 90 GLY A O 1
ATOM 706 N N . ALA A 1 91 ? 2.908 -1.491 9.340 1.00 91.00 91 ALA A N 1
ATOM 707 C CA . ALA A 1 91 ? 2.731 -1.065 7.943 1.00 91.00 91 ALA A CA 1
ATOM 708 C C . ALA A 1 91 ? 1.384 -0.370 7.676 1.00 91.00 91 ALA A C 1
ATOM 710 O O . ALA A 1 91 ? 1.311 0.607 6.934 1.00 91.00 91 ALA A O 1
ATOM 711 N N . PHE A 1 92 ? 0.322 -0.812 8.354 1.00 91.69 92 PHE A N 1
ATOM 712 C CA . PHE A 1 92 ? -1.026 -0.256 8.199 1.00 91.69 92 PHE A CA 1
ATOM 713 C C . PHE A 1 92 ? -1.439 0.705 9.318 1.00 91.69 92 PHE A C 1
ATOM 715 O O . PHE A 1 92 ? -2.546 1.241 9.280 1.00 91.69 92 PHE A O 1
ATOM 722 N N . SER A 1 93 ? -0.572 0.968 10.300 1.00 91.06 93 SER A N 1
ATOM 723 C CA . SER A 1 93 ? -0.921 1.753 11.498 1.00 91.06 93 SER A CA 1
ATOM 724 C C . SER A 1 93 ? -1.313 3.198 11.208 1.00 91.06 93 SER A C 1
ATOM 726 O O . SER A 1 93 ? -2.142 3.787 11.900 1.00 91.06 93 SER A O 1
ATOM 728 N N . LYS A 1 94 ? -0.756 3.777 10.140 1.00 91.69 94 LYS A N 1
ATOM 729 C CA . LYS A 1 94 ? -1.104 5.123 9.676 1.00 91.69 94 LYS A CA 1
ATOM 730 C C . LYS A 1 94 ? -2.336 5.141 8.773 1.00 91.69 94 LYS A C 1
ATOM 732 O O . LYS A 1 94 ? -2.801 6.225 8.435 1.00 91.69 94 LYS A O 1
ATOM 737 N N . MET A 1 95 ? -2.882 3.992 8.377 1.00 92.75 95 MET A N 1
ATOM 738 C CA . MET A 1 95 ? -4.025 3.900 7.465 1.00 92.75 95 MET A CA 1
ATOM 739 C C . MET A 1 95 ? -5.364 3.915 8.219 1.00 92.75 95 MET A C 1
ATOM 741 O O . MET A 1 95 ? -6.186 3.016 8.083 1.00 92.75 95 MET A O 1
ATOM 745 N N . THR A 1 96 ? -5.599 4.938 9.040 1.00 92.12 96 THR A N 1
ATOM 746 C CA . THR A 1 96 ? -6.769 5.058 9.944 1.00 92.12 96 THR A CA 1
ATOM 747 C C . THR A 1 96 ? -8.126 5.101 9.219 1.00 92.12 96 THR A C 1
ATOM 749 O O . THR A 1 96 ? -9.172 4.788 9.800 1.00 92.12 96 THR A O 1
ATOM 752 N N . SER A 1 97 ? -8.126 5.465 7.935 1.00 95.12 97 SER A N 1
ATOM 753 C CA . SER A 1 97 ? -9.312 5.468 7.069 1.00 95.12 97 SER A CA 1
ATOM 754 C C . SER A 1 97 ? -9.575 4.135 6.371 1.00 95.12 97 SER A C 1
ATOM 756 O O . SER A 1 97 ? -10.663 3.981 5.812 1.00 95.12 97 SER A O 1
ATOM 758 N N . LEU A 1 98 ? -8.637 3.182 6.427 1.00 95.81 98 LEU A N 1
ATOM 759 C CA . LEU A 1 98 ? -8.777 1.877 5.787 1.00 95.81 98 LEU A CA 1
ATOM 760 C C . LEU A 1 98 ? -9.964 1.134 6.402 1.00 95.81 98 LEU A C 1
ATOM 762 O O . LEU A 1 98 ? -10.171 1.169 7.614 1.00 95.81 98 LEU A O 1
ATOM 766 N N . ARG A 1 99 ? -10.792 0.525 5.558 1.00 97.44 99 ARG A N 1
ATOM 767 C CA . ARG A 1 99 ? -12.000 -0.220 5.939 1.00 97.44 99 ARG A CA 1
ATOM 768 C C . ARG A 1 99 ? -11.954 -1.637 5.402 1.00 97.44 99 ARG A C 1
ATOM 770 O O . ARG A 1 99 ? -12.343 -2.542 6.133 1.00 97.44 99 ARG A O 1
ATOM 777 N N . THR A 1 100 ? -11.434 -1.804 4.194 1.00 98.06 100 THR A N 1
ATOM 778 C CA . THR A 1 100 ? -11.331 -3.092 3.516 1.00 98.06 100 THR A CA 1
ATOM 779 C C . THR A 1 100 ? -9.877 -3.359 3.156 1.00 98.06 100 THR A C 1
ATOM 781 O O . THR A 1 100 ? -9.210 -2.502 2.575 1.00 98.06 100 THR A O 1
ATOM 784 N N . LEU A 1 101 ? -9.381 -4.535 3.528 1.00 97.06 101 LEU A N 1
ATOM 785 C CA . LEU A 1 101 ? -8.050 -5.012 3.170 1.00 97.06 101 LEU A CA 1
ATOM 786 C C . LEU A 1 101 ? -8.173 -6.395 2.543 1.00 97.06 101 LEU A C 1
ATOM 788 O O . LEU A 1 101 ? -8.750 -7.297 3.150 1.00 97.06 101 LEU A O 1
ATOM 792 N N . HIS A 1 102 ? -7.602 -6.552 1.355 1.00 97.81 102 HIS A N 1
ATOM 793 C CA . HIS A 1 102 ? -7.421 -7.845 0.706 1.00 97.81 102 HIS A CA 1
ATOM 794 C C . HIS A 1 102 ? -5.939 -8.200 0.765 1.00 97.81 102 HIS A C 1
ATOM 796 O O . HIS A 1 102 ? -5.092 -7.405 0.352 1.00 97.81 102 HIS A O 1
ATOM 802 N N . LEU A 1 103 ? -5.606 -9.366 1.313 1.00 95.00 103 LEU A N 1
ATOM 803 C CA . LEU A 1 103 ? -4.225 -9.835 1.401 1.00 95.00 103 LEU A CA 1
ATOM 804 C C . LEU A 1 103 ? -4.137 -11.347 1.231 1.00 95.00 103 LEU A C 1
ATOM 806 O O . LEU A 1 103 ? -5.096 -12.069 1.482 1.00 95.00 103 LEU A O 1
ATOM 810 N N . SER A 1 104 ? -2.952 -11.818 0.862 1.00 93.25 104 SER A N 1
ATOM 811 C CA . SER A 1 104 ? -2.613 -13.241 0.869 1.00 93.25 104 SER A CA 1
ATOM 812 C C . SER A 1 104 ? -1.646 -13.536 2.016 1.00 93.25 104 SER A C 1
ATOM 814 O O . SER A 1 104 ? -0.925 -12.635 2.452 1.00 93.25 104 SER A O 1
ATOM 816 N N . PRO A 1 105 ? -1.558 -14.782 2.509 1.00 88.69 105 PRO A N 1
ATOM 817 C CA . PRO A 1 105 ? -0.513 -15.161 3.452 1.00 88.69 105 PRO A CA 1
ATOM 818 C C . PRO A 1 105 ? 0.888 -14.888 2.879 1.00 88.69 105 PRO A C 1
ATOM 820 O O . PRO A 1 105 ? 1.291 -15.476 1.872 1.00 88.69 105 PRO A O 1
ATOM 823 N N . PHE A 1 106 ? 1.657 -14.017 3.535 1.00 89.12 106 PHE A N 1
ATOM 824 C CA . PHE A 1 106 ? 3.008 -13.661 3.098 1.00 89.12 106 PHE A CA 1
ATOM 825 C C . PHE A 1 106 ? 4.012 -14.756 3.475 1.00 89.12 106 PHE A C 1
ATOM 827 O O . PHE A 1 106 ? 4.610 -14.733 4.549 1.00 89.12 106 PHE A O 1
ATOM 834 N N . LYS A 1 107 ? 4.209 -15.731 2.582 1.00 86.62 107 LYS A N 1
ATOM 835 C CA . LYS A 1 107 ? 5.078 -16.901 2.824 1.00 86.62 107 LYS A CA 1
ATOM 836 C C . LYS A 1 107 ? 6.542 -16.540 3.115 1.00 86.62 107 LYS A C 1
ATOM 838 O O . LYS A 1 107 ? 7.212 -17.291 3.818 1.00 86.62 107 LYS A O 1
ATOM 843 N N . GLY A 1 108 ? 7.035 -15.418 2.583 1.00 89.31 108 GLY A N 1
ATOM 844 C CA . GLY A 1 108 ? 8.402 -14.937 2.812 1.00 89.31 108 GLY A CA 1
ATOM 845 C C . GLY A 1 108 ? 8.591 -14.205 4.145 1.00 89.31 108 GLY A C 1
ATOM 846 O O . GLY A 1 108 ? 9.723 -14.041 4.600 1.00 89.31 108 GLY A O 1
ATOM 847 N N . VAL A 1 109 ? 7.504 -13.805 4.813 1.00 90.88 109 VAL A N 1
ATOM 848 C CA . VAL A 1 109 ? 7.547 -13.091 6.093 1.00 90.88 109 VAL A CA 1
ATOM 849 C C . VAL A 1 109 ? 7.462 -14.093 7.237 1.00 90.88 109 VAL A C 1
ATOM 851 O O . VAL A 1 109 ? 6.422 -14.700 7.506 1.00 90.88 109 VAL A O 1
ATOM 854 N N . ARG A 1 110 ? 8.562 -14.234 7.978 1.00 85.56 110 ARG A N 1
ATOM 855 C CA . ARG A 1 110 ? 8.577 -15.045 9.201 1.00 85.56 110 ARG A CA 1
ATOM 856 C C . ARG A 1 110 ? 7.635 -14.436 10.240 1.00 85.56 110 ARG A C 1
ATOM 858 O O . ARG A 1 110 ? 7.695 -13.239 10.499 1.00 85.56 110 ARG A O 1
ATOM 865 N N . HIS A 1 111 ? 6.815 -15.278 10.867 1.00 82.31 111 HIS A N 1
ATOM 866 C CA . HIS A 1 111 ? 5.848 -14.879 11.899 1.00 82.31 111 HIS A CA 1
ATOM 867 C C . HIS A 1 111 ? 4.771 -13.893 11.423 1.00 82.31 111 HIS A C 1
ATOM 869 O O . HIS A 1 111 ? 4.226 -13.144 12.236 1.00 82.31 111 HIS A O 1
ATOM 875 N N . PHE A 1 112 ? 4.434 -13.896 10.127 1.00 86.56 112 PHE A N 1
ATOM 876 C CA . PHE A 1 112 ? 3.259 -13.169 9.661 1.00 86.56 112 PHE A CA 1
ATOM 877 C C . PHE A 1 112 ? 2.016 -13.627 10.434 1.00 86.56 112 PHE A C 1
ATOM 879 O O . PHE A 1 112 ? 1.717 -14.819 10.510 1.00 86.56 112 PHE A O 1
ATOM 886 N N . ASN A 1 113 ? 1.317 -12.672 11.043 1.00 87.25 113 ASN A N 1
ATOM 887 C CA . ASN A 1 113 ? 0.241 -12.948 11.982 1.00 87.25 113 ASN A CA 1
ATOM 888 C C . ASN A 1 113 ? -0.935 -12.003 11.724 1.00 87.25 113 ASN A C 1
ATOM 890 O O . ASN A 1 113 ? -0.850 -10.799 11.971 1.00 87.25 113 ASN A O 1
ATOM 894 N N . ILE A 1 114 ? -2.048 -12.562 11.253 1.00 89.38 114 ILE A N 1
ATOM 895 C CA . ILE A 1 114 ? -3.256 -11.802 10.922 1.00 89.38 114 ILE A CA 1
ATOM 896 C C . ILE A 1 114 ? -3.831 -11.050 12.133 1.00 89.38 114 ILE A C 1
ATOM 898 O O . ILE A 1 114 ? -4.083 -9.853 12.003 1.00 89.38 114 ILE A O 1
ATOM 902 N N . PRO A 1 115 ? -3.973 -11.662 13.322 1.00 90.25 115 PRO A N 1
ATOM 903 C CA . PRO A 1 115 ? -4.289 -10.931 14.545 1.00 90.25 115 PRO A CA 1
ATOM 904 C C . PRO A 1 115 ? -3.486 -9.638 14.758 1.00 90.25 115 PRO A C 1
ATOM 906 O O . PRO A 1 115 ? -4.064 -8.624 15.136 1.00 90.25 115 PRO A O 1
ATOM 909 N N . GLN A 1 116 ? -2.180 -9.627 14.473 1.00 87.44 116 GLN A N 1
ATOM 910 C CA . GLN A 1 116 ? -1.360 -8.415 14.612 1.00 87.44 116 GLN A CA 1
ATOM 911 C C . GLN A 1 116 ? -1.697 -7.348 13.565 1.00 87.44 116 GLN A C 1
ATOM 913 O O . GLN A 1 116 ? -1.712 -6.167 13.895 1.00 87.44 116 GLN A O 1
ATOM 918 N N . VAL A 1 117 ? -2.018 -7.749 12.332 1.00 87.56 117 VAL A N 1
ATOM 919 C CA . VAL A 1 117 ? -2.500 -6.837 11.277 1.00 87.56 117 VAL A CA 1
ATOM 920 C C . VAL A 1 117 ? -3.811 -6.163 11.691 1.00 87.56 117 VAL A C 1
ATOM 922 O O . VAL A 1 117 ? -3.980 -4.961 11.501 1.00 87.56 117 VAL A O 1
ATOM 925 N N . ILE A 1 118 ? -4.724 -6.924 12.297 1.00 88.00 118 ILE A N 1
ATOM 926 C CA . ILE A 1 118 ? -6.004 -6.402 12.793 1.00 88.00 118 ILE A CA 1
ATOM 927 C C . ILE A 1 118 ? -5.767 -5.429 13.955 1.00 88.00 118 ILE A C 1
ATOM 929 O O . ILE A 1 118 ? -6.347 -4.348 13.986 1.00 88.00 118 ILE A O 1
ATOM 933 N N . LEU A 1 119 ? -4.882 -5.777 14.895 1.00 88.50 119 LEU A N 1
ATOM 934 C CA . LEU A 1 119 ? -4.549 -4.913 16.032 1.00 88.50 119 LEU A CA 1
ATOM 935 C C . LEU A 1 119 ? -3.814 -3.634 15.614 1.00 88.50 119 LEU A C 1
ATOM 937 O O . LEU A 1 119 ? -3.978 -2.600 16.260 1.00 88.50 119 LEU A O 1
ATOM 941 N N . SER A 1 120 ? -3.014 -3.681 14.545 1.00 87.75 120 SER A N 1
ATOM 942 C CA . SER A 1 120 ? -2.266 -2.516 14.076 1.00 87.75 120 SER A CA 1
ATOM 943 C C . SER A 1 120 ? -3.120 -1.528 13.283 1.00 87.75 120 SER A C 1
ATOM 945 O O . SER A 1 120 ? -2.686 -0.392 13.108 1.00 87.75 120 SER A O 1
ATOM 947 N N . ASN A 1 121 ? -4.340 -1.889 12.866 1.00 90.62 121 ASN A N 1
ATOM 948 C CA . ASN A 1 121 ? -5.266 -0.987 12.183 1.00 90.62 121 ASN A CA 1
ATOM 949 C C . ASN A 1 121 ? -6.664 -0.987 12.829 1.00 90.62 121 ASN A C 1
ATOM 951 O O . ASN A 1 121 ? -7.526 -1.796 12.504 1.00 90.62 121 ASN A O 1
ATOM 955 N N . SER A 1 122 ? -6.929 0.002 13.686 1.00 88.06 122 SER A N 1
ATOM 956 C CA . SER A 1 122 ? -8.228 0.161 14.364 1.00 88.06 122 SER A CA 1
ATOM 957 C C . SER A 1 122 ? -9.383 0.596 13.451 1.00 88.06 122 SER A C 1
ATOM 959 O O . SER A 1 122 ? -10.536 0.620 13.881 1.00 88.06 122 SER A O 1
ATOM 961 N N . GLY A 1 123 ? -9.091 0.980 12.205 1.00 90.81 123 GLY A N 1
ATOM 962 C CA . GLY A 1 123 ? -10.091 1.398 11.227 1.00 90.81 123 GLY A CA 1
ATOM 963 C C . GLY A 1 123 ? -10.705 0.242 10.438 1.00 90.81 123 GLY A C 1
ATOM 964 O O . GLY A 1 123 ? -11.791 0.419 9.872 1.00 90.81 123 GLY A O 1
ATOM 965 N N . LEU A 1 124 ? -10.024 -0.907 10.394 1.00 94.31 124 LEU A N 1
ATOM 966 C CA . LEU A 1 124 ? -10.357 -2.036 9.539 1.00 94.31 124 LEU A CA 1
ATOM 967 C C . LEU A 1 124 ? -11.711 -2.647 9.924 1.00 94.31 124 LEU A C 1
ATOM 969 O O . LEU A 1 124 ? -12.023 -2.835 11.097 1.00 94.31 124 LEU A O 1
ATOM 973 N N . ARG A 1 125 ? -12.534 -2.946 8.918 1.00 95.44 125 ARG A N 1
ATOM 974 C CA . ARG A 1 125 ? -13.881 -3.520 9.083 1.00 95.44 125 ARG A CA 1
ATOM 975 C C . ARG A 1 125 ? -14.045 -4.840 8.354 1.00 95.44 125 ARG A C 1
ATOM 977 O O . ARG A 1 125 ? -14.818 -5.681 8.795 1.00 95.44 125 ARG A O 1
ATOM 984 N N . GLN A 1 126 ? -13.356 -4.988 7.232 1.00 96.50 126 GLN A N 1
ATOM 985 C CA . GLN A 1 126 ? -13.398 -6.158 6.377 1.00 96.50 126 GLN A CA 1
ATOM 986 C C . GLN A 1 126 ? -11.968 -6.573 6.060 1.00 96.50 126 GLN A C 1
ATOM 988 O O . GLN A 1 126 ? -11.146 -5.749 5.654 1.00 96.50 126 GLN A O 1
ATOM 993 N N . LEU A 1 127 ? -11.689 -7.854 6.264 1.00 95.50 127 LEU A N 1
ATOM 994 C CA . LEU A 1 127 ? -10.429 -8.480 5.912 1.00 95.50 127 LEU A CA 1
ATOM 995 C C . LEU A 1 127 ? -10.742 -9.696 5.046 1.00 95.50 127 LEU A C 1
ATOM 997 O O . LEU A 1 127 ? -11.412 -10.618 5.511 1.00 95.50 127 LEU A O 1
ATOM 1001 N N . HIS A 1 128 ? -10.244 -9.690 3.817 1.00 96.56 128 HIS A N 1
ATOM 1002 C CA . HIS A 1 128 ? -10.334 -10.815 2.896 1.00 96.56 128 HIS A CA 1
ATOM 1003 C C . HIS A 1 128 ? -8.956 -11.461 2.780 1.00 96.56 128 HIS A C 1
ATOM 1005 O O . HIS A 1 128 ? -7.954 -10.772 2.568 1.00 96.56 128 HIS A O 1
ATOM 1011 N N . VAL A 1 129 ? -8.916 -12.779 2.973 1.00 93.44 129 VAL A N 1
ATOM 1012 C CA . VAL A 1 129 ? -7.689 -13.575 2.952 1.00 93.44 129 VAL A CA 1
ATOM 1013 C C . VAL A 1 129 ? -7.851 -14.661 1.904 1.00 93.44 129 VAL A C 1
ATOM 1015 O O . VAL A 1 129 ? -8.693 -15.541 2.076 1.00 93.44 129 VAL A O 1
ATOM 1018 N N . GLU A 1 130 ? -7.053 -14.582 0.842 1.00 84.19 130 GLU A N 1
ATOM 1019 C CA . GLU A 1 130 ? -7.078 -15.500 -0.309 1.00 84.19 130 GLU A CA 1
ATOM 1020 C C . GLU A 1 130 ? -5.665 -15.884 -0.756 1.00 84.19 130 GLU A C 1
ATOM 1022 O O . GLU A 1 130 ? -4.775 -14.998 -0.767 1.00 84.19 130 GLU A O 1
#